Protein AF-E3EI95-F1 (afdb_monomer_lite)

Secondary structure (DSSP, 8-state):
-HHHHHHHHHHHHHHBGGG-TTSPBTT-TT--HHHHTTT--HHHHHHHHHHHHTTGGG-----S-HHHHHIIIIITT-

pLDDT: mean 91.86, std 9.08, range [52.16, 98.56]

Radius of gyration: 17.68 Å; chains: 1; bounding box: 30×25×52 Å

Structure (mmCIF, N/CA/C/O backbone):
data_AF-E3EI95-F1
#
_entry.id   AF-E3EI95-F1
#
loop_
_atom_site.group_PDB
_atom_site.id
_atom_site.type_symbol
_atom_site.label_atom_id
_atom_site.label_alt_id
_atom_site.label_comp_id
_atom_site.label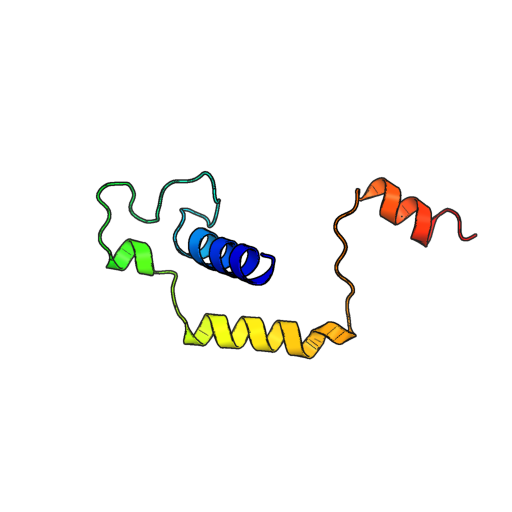_asym_id
_atom_site.label_entity_id
_atom_site.label_seq_id
_atom_site.pdbx_PDB_ins_code
_atom_site.Cartn_x
_atom_site.Cartn_y
_atom_site.Cartn_z
_atom_site.occupancy
_atom_site.B_iso_or_equiv
_atom_site.auth_seq_id
_atom_site.auth_comp_id
_atom_site.auth_asym_id
_atom_site.auth_atom_id
_atom_site.pdbx_PDB_model_num
ATOM 1 N N . MET A 1 1 ? -12.957 10.088 -5.916 1.00 74.19 1 MET A N 1
ATOM 2 C CA . MET A 1 1 ? -12.158 10.936 -4.997 1.00 74.19 1 MET A CA 1
ATOM 3 C C . MET A 1 1 ? -11.317 10.126 -4.004 1.00 74.19 1 MET A C 1
ATOM 5 O O . MET A 1 1 ? -10.111 10.302 -4.041 1.00 74.19 1 MET A O 1
ATOM 9 N N . MET A 1 2 ? -11.868 9.220 -3.174 1.00 85.25 2 MET A N 1
ATOM 10 C CA . MET A 1 2 ? -11.055 8.446 -2.202 1.00 85.25 2 MET A CA 1
ATOM 11 C C . MET A 1 2 ? -10.360 7.208 -2.799 1.00 85.25 2 MET A C 1
ATOM 13 O O . MET A 1 2 ? -9.193 6.961 -2.513 1.00 85.25 2 MET A O 1
ATOM 17 N N . PHE A 1 3 ? -11.046 6.479 -3.684 1.00 93.94 3 PHE A N 1
ATOM 18 C CA . PHE A 1 3 ? -10.455 5.352 -4.415 1.00 93.94 3 PHE A CA 1
ATOM 19 C C . PHE A 1 3 ? -9.260 5.790 -5.277 1.00 93.94 3 PHE A C 1
ATOM 21 O O . PHE A 1 3 ? -8.187 5.212 -5.173 1.00 93.94 3 PHE A O 1
ATOM 28 N N . GLU A 1 4 ? -9.415 6.880 -6.035 1.00 96.38 4 GLU A N 1
ATOM 29 C CA . GLU A 1 4 ? -8.333 7.484 -6.830 1.00 96.38 4 GLU A CA 1
ATOM 30 C C . GLU A 1 4 ? -7.114 7.854 -5.979 1.00 96.38 4 GLU A C 1
ATOM 32 O O . GLU A 1 4 ? -5.979 7.583 -6.355 1.00 96.38 4 GLU A O 1
ATOM 37 N N . ALA A 1 5 ? -7.330 8.443 -4.798 1.00 94.31 5 ALA A N 1
ATOM 38 C CA . ALA A 1 5 ? -6.238 8.782 -3.893 1.00 94.31 5 ALA A CA 1
ATOM 39 C C . ALA A 1 5 ? -5.516 7.528 -3.373 1.00 94.31 5 ALA A C 1
ATOM 41 O O . ALA A 1 5 ? -4.286 7.499 -3.352 1.00 94.31 5 ALA A O 1
ATOM 42 N N . ALA A 1 6 ? -6.259 6.481 -3.002 1.00 94.62 6 ALA A N 1
ATOM 43 C CA . ALA A 1 6 ? -5.684 5.208 -2.569 1.00 94.62 6 ALA A CA 1
ATOM 44 C C . ALA A 1 6 ? -4.898 4.521 -3.699 1.00 94.62 6 ALA A C 1
ATOM 46 O O . ALA A 1 6 ? -3.792 4.025 -3.475 1.00 94.62 6 ALA A O 1
ATOM 47 N N . TRP A 1 7 ? -5.436 4.546 -4.919 1.00 96.31 7 TRP A N 1
ATOM 48 C CA . TRP A 1 7 ? -4.774 4.014 -6.105 1.00 96.31 7 TRP A CA 1
ATOM 49 C C . TRP A 1 7 ? -3.481 4.769 -6.425 1.00 96.31 7 TRP A C 1
ATOM 5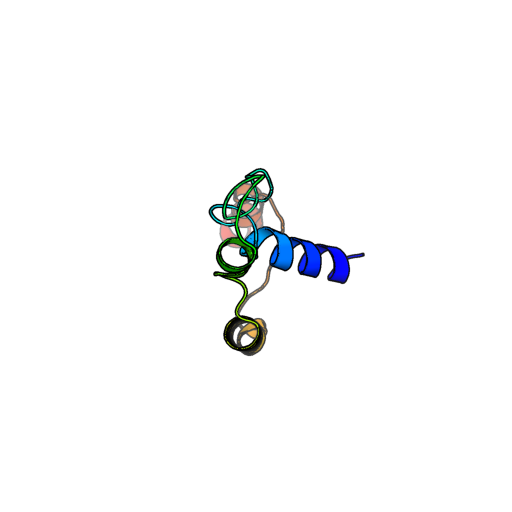1 O O . TRP A 1 7 ? -2.422 4.156 -6.569 1.00 96.31 7 TRP A O 1
ATOM 61 N N . ASN A 1 8 ? -3.534 6.102 -6.447 1.00 95.81 8 ASN A N 1
ATOM 62 C CA . ASN A 1 8 ? -2.366 6.949 -6.680 1.00 95.81 8 ASN A CA 1
ATOM 63 C C . ASN A 1 8 ? -1.298 6.755 -5.601 1.00 95.81 8 ASN A C 1
ATOM 65 O O . ASN A 1 8 ? -0.113 6.674 -5.921 1.00 95.81 8 ASN A O 1
ATOM 69 N N . LEU A 1 9 ? -1.703 6.630 -4.332 1.00 95.56 9 LEU A N 1
ATOM 70 C CA . LEU A 1 9 ? -0.787 6.328 -3.238 1.00 95.56 9 LEU A CA 1
ATOM 71 C C . LEU A 1 9 ? -0.078 4.993 -3.473 1.00 95.56 9 LEU A C 1
ATOM 73 O O . LEU A 1 9 ? 1.146 4.949 -3.376 1.00 95.56 9 LEU A O 1
ATOM 77 N N . LEU A 1 10 ? -0.817 3.927 -3.802 1.00 96.88 10 LEU A N 1
ATOM 78 C CA . LEU A 1 10 ? -0.239 2.614 -4.089 1.00 96.88 10 LEU A CA 1
ATOM 79 C C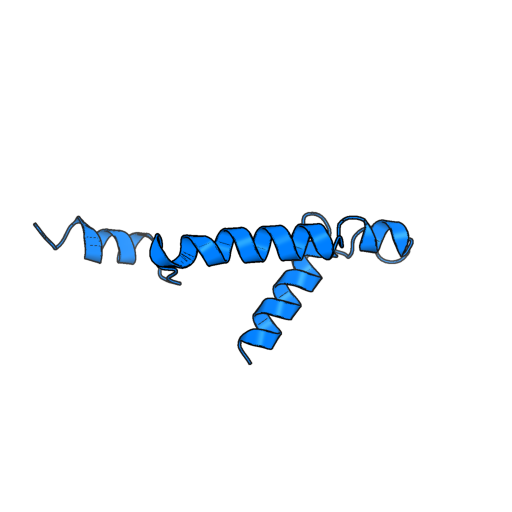 . LEU A 1 10 ? 0.756 2.702 -5.250 1.00 96.88 10 LEU A C 1
ATOM 81 O O . LEU A 1 10 ? 1.895 2.255 -5.113 1.00 96.88 10 LEU A O 1
ATOM 85 N N . LEU A 1 11 ? 0.351 3.317 -6.361 1.00 96.19 11 LEU A N 1
ATOM 86 C CA . LEU A 1 11 ? 1.183 3.467 -7.549 1.00 96.19 11 LEU A CA 1
ATOM 87 C C . LEU A 1 11 ? 2.487 4.205 -7.219 1.00 96.19 11 LEU A C 1
ATOM 89 O O . LEU A 1 11 ? 3.576 3.663 -7.400 1.00 96.19 11 LEU A O 1
ATOM 93 N N . VAL A 1 12 ? 2.394 5.412 -6.658 1.00 95.88 12 VAL A N 1
ATOM 94 C CA . VAL A 1 12 ? 3.567 6.231 -6.325 1.00 95.88 12 VAL A CA 1
ATOM 95 C C . VAL A 1 12 ? 4.454 5.524 -5.304 1.00 95.88 12 VAL A C 1
ATOM 97 O O . VAL A 1 12 ? 5.670 5.484 -5.459 1.00 95.88 12 VAL A O 1
ATOM 100 N N . ASN A 1 13 ? 3.874 4.900 -4.283 1.00 96.81 13 ASN A N 1
ATOM 101 C CA . ASN A 1 13 ? 4.629 4.198 -3.254 1.00 96.81 13 ASN A CA 1
ATOM 102 C C . ASN A 1 13 ? 5.369 2.954 -3.784 1.00 96.81 13 ASN A C 1
ATOM 104 O 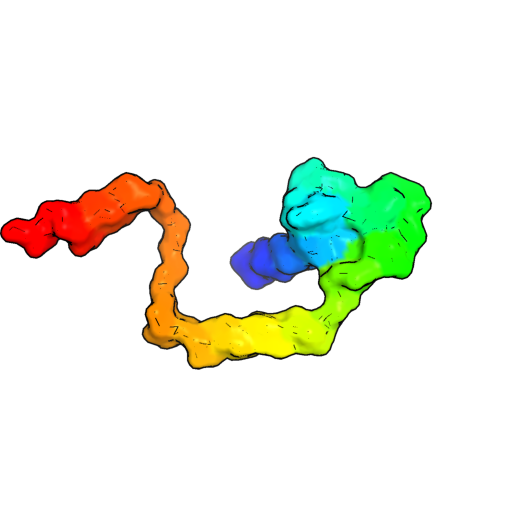O . ASN A 1 13 ? 6.385 2.556 -3.213 1.00 96.81 13 ASN A O 1
ATOM 108 N N . ARG A 1 14 ? 4.893 2.330 -4.865 1.00 96.69 14 ARG A N 1
ATOM 109 C CA . ARG A 1 14 ? 5.598 1.211 -5.505 1.00 96.69 14 ARG A CA 1
ATOM 110 C C . ARG A 1 14 ? 6.624 1.670 -6.535 1.00 96.69 14 ARG A C 1
ATOM 112 O O . ARG A 1 14 ? 7.641 1.000 -6.678 1.00 96.69 14 ARG A O 1
ATOM 119 N N . LEU A 1 15 ? 6.394 2.803 -7.197 1.00 95.69 15 LEU A N 1
ATOM 120 C CA . LEU A 1 15 ? 7.255 3.305 -8.271 1.00 95.69 15 LEU A CA 1
ATOM 121 C C . LEU A 1 15 ? 8.313 4.318 -7.810 1.00 95.69 15 LEU A C 1
ATOM 123 O O . LEU A 1 15 ? 9.286 4.535 -8.526 1.00 95.69 15 LEU A O 1
ATOM 127 N N . ALA A 1 16 ? 8.169 4.936 -6.638 1.00 95.44 16 ALA A N 1
ATOM 128 C CA . ALA A 1 16 ? 9.126 5.909 -6.112 1.00 95.44 16 ALA A CA 1
ATOM 129 C C . ALA A 1 16 ? 10.254 5.258 -5.297 1.00 95.44 16 ALA A C 1
ATOM 131 O O . ALA A 1 16 ? 10.087 4.213 -4.653 1.00 95.44 16 ALA A O 1
ATOM 132 N N . PHE A 1 17 ? 11.419 5.908 -5.273 1.00 93.56 17 PHE A N 1
ATOM 133 C CA . PHE A 1 17 ? 12.542 5.501 -4.434 1.00 93.56 17 PHE A CA 1
ATOM 134 C C . PHE A 1 17 ? 12.115 5.429 -2.961 1.00 93.56 17 PHE A C 1
ATOM 136 O O . PHE A 1 17 ? 11.507 6.352 -2.418 1.00 93.56 17 PHE A O 1
ATOM 143 N N . SER A 1 18 ? 12.390 4.285 -2.326 1.00 92.75 18 SER A N 1
ATOM 144 C CA . SER A 1 18 ? 11.943 3.958 -0.957 1.00 92.75 18 SER A CA 1
ATOM 145 C C . SER A 1 18 ? 10.435 4.134 -0.692 1.00 92.75 18 SER A C 1
ATOM 147 O O . SER A 1 18 ? 10.018 4.166 0.459 1.00 92.75 18 SER A O 1
ATOM 149 N N . GLY A 1 19 ? 9.607 4.224 -1.740 1.00 93.25 19 GLY A N 1
ATOM 150 C CA . GLY A 1 19 ? 8.168 4.466 -1.636 1.00 93.25 19 GLY A CA 1
ATOM 151 C C . GLY A 1 19 ? 7.779 5.842 -1.090 1.00 93.25 19 GLY A C 1
ATOM 152 O O . GLY A 1 19 ? 6.638 6.030 -0.665 1.00 93.25 19 GLY A O 1
ATOM 153 N N . ILE A 1 20 ? 8.707 6.800 -1.095 1.00 94.75 20 ILE A N 1
ATOM 154 C CA . ILE A 1 20 ? 8.486 8.171 -0.632 1.00 94.75 20 ILE A CA 1
ATOM 155 C C . ILE A 1 20 ? 7.884 8.975 -1.785 1.00 94.75 20 ILE A C 1
ATOM 157 O O . ILE A 1 20 ? 8.527 9.152 -2.813 1.00 94.75 20 ILE A O 1
ATOM 161 N N . TYR A 1 21 ? 6.679 9.523 -1.611 1.00 90.81 21 TYR A N 1
ATOM 162 C CA . TYR A 1 21 ? 5.977 10.231 -2.693 1.00 90.81 21 TYR A CA 1
ATOM 163 C C . TYR A 1 21 ? 6.682 11.503 -3.195 1.00 90.81 21 TYR A C 1
ATOM 165 O O . TYR A 1 21 ? 6.428 11.944 -4.309 1.00 90.81 21 TYR A O 1
ATOM 173 N N . ARG A 1 22 ? 7.561 12.098 -2.376 1.00 92.50 22 ARG A N 1
ATOM 174 C CA . ARG A 1 22 ? 8.407 13.246 -2.756 1.00 92.50 22 ARG A CA 1
ATOM 175 C C . ARG A 1 22 ? 9.756 12.844 -3.358 1.00 92.50 22 ARG A C 1
ATOM 177 O O . ARG A 1 22 ? 10.529 13.722 -3.725 1.00 92.50 22 ARG A O 1
ATOM 184 N N . ALA A 1 23 ? 10.079 11.554 -3.393 1.00 92.94 23 ALA A N 1
ATOM 185 C CA . ALA A 1 23 ? 11.318 11.075 -3.988 1.00 92.94 23 ALA A CA 1
ATOM 186 C C . ALA A 1 23 ? 11.155 10.851 -5.496 1.00 92.94 23 ALA A C 1
ATOM 188 O O . ALA A 1 23 ? 10.048 10.780 -6.026 1.00 92.94 23 ALA A O 1
ATOM 189 N N . ASN A 1 24 ? 12.285 10.717 -6.188 1.00 93.00 24 ASN A N 1
ATOM 190 C CA . ASN A 1 24 ? 12.295 10.406 -7.613 1.00 93.00 24 ASN A CA 1
ATOM 191 C C . ASN A 1 24 ? 11.759 8.987 -7.889 1.00 93.00 24 ASN A C 1
ATOM 193 O O . ASN A 1 24 ? 11.849 8.118 -7.012 1.00 93.00 24 ASN A O 1
ATOM 197 N N . PRO A 1 25 ? 11.271 8.718 -9.114 1.00 93.88 25 PRO A N 1
ATOM 198 C CA . PRO A 1 25 ? 10.987 7.361 -9.567 1.00 93.88 25 PRO A CA 1
ATOM 199 C C . PRO A 1 25 ? 12.188 6.425 -9.371 1.00 93.88 25 PRO A C 1
ATOM 201 O O . PRO A 1 25 ? 13.348 6.845 -9.442 1.00 93.88 25 PRO A O 1
ATOM 204 N N . LEU A 1 26 ? 11.918 5.144 -9.134 1.00 94.19 26 LEU A N 1
ATOM 205 C CA . LEU A 1 26 ? 12.932 4.096 -9.065 1.00 94.19 26 LEU A CA 1
ATOM 206 C C . LEU A 1 26 ? 13.725 4.057 -10.372 1.00 94.19 26 LEU A C 1
ATOM 208 O O . LEU A 1 26 ? 13.159 3.969 -11.456 1.00 94.19 26 LEU A O 1
ATOM 212 N N . GLY A 1 27 ? 15.051 4.140 -10.255 1.00 91.44 27 GLY A N 1
ATOM 213 C CA . GLY A 1 27 ? 15.954 4.257 -11.404 1.00 91.44 27 GLY A CA 1
ATOM 214 C C . GLY A 1 27 ? 16.239 5.698 -11.851 1.00 91.44 27 GLY A C 1
ATOM 215 O O . GLY A 1 27 ? 17.113 5.900 -12.687 1.00 91.44 27 GLY A O 1
ATOM 216 N N . GLY A 1 28 ? 15.582 6.705 -11.263 1.00 91.19 28 GLY A N 1
ATOM 217 C CA . GLY A 1 28 ? 15.806 8.122 -11.562 1.00 91.19 28 GLY A CA 1
ATOM 218 C C . GLY A 1 28 ? 15.226 8.573 -12.909 1.00 91.19 28 GLY A C 1
ATOM 219 O O . GLY A 1 28 ? 14.563 7.815 -13.609 1.00 91.19 28 GLY A O 1
ATOM 220 N N . MET A 1 29 ? 15.488 9.831 -13.292 1.00 84.56 29 MET A N 1
ATOM 221 C CA . MET A 1 29 ? 14.903 10.462 -14.495 1.00 84.56 29 MET A CA 1
ATOM 222 C C . MET A 1 29 ? 15.231 9.753 -15.820 1.00 84.56 29 MET A C 1
ATOM 224 O O . MET A 1 29 ? 14.514 9.930 -16.797 1.00 84.56 29 MET A O 1
ATOM 228 N N . ARG A 1 30 ? 16.324 8.983 -15.870 1.00 87.56 30 ARG A N 1
ATOM 229 C CA . ARG A 1 30 ? 16.762 8.211 -17.049 1.00 87.56 30 ARG A CA 1
ATOM 230 C C . ARG A 1 30 ? 16.753 6.699 -16.781 1.00 87.56 30 ARG A C 1
ATOM 232 O O . ARG A 1 30 ? 17.509 5.964 -17.407 1.00 87.56 30 ARG A O 1
ATOM 239 N N . GLY A 1 31 ? 15.967 6.257 -15.799 1.00 84.38 31 GLY A N 1
ATOM 240 C CA . GLY A 1 31 ? 15.905 4.862 -15.374 1.00 84.38 31 GLY A CA 1
ATOM 241 C C . GLY A 1 31 ? 15.255 3.941 -16.405 1.00 84.38 31 GLY A C 1
ATOM 242 O O . GLY A 1 31 ? 14.371 4.347 -17.155 1.00 84.38 31 GLY A O 1
ATOM 243 N N . ASP A 1 32 ? 15.682 2.678 -16.412 1.00 92.19 32 ASP A N 1
ATOM 244 C CA . ASP A 1 32 ? 15.072 1.613 -17.214 1.00 92.19 32 ASP A CA 1
ATOM 245 C C . ASP A 1 32 ? 13.670 1.264 -16.657 1.00 92.19 32 ASP A C 1
ATOM 247 O O . ASP A 1 32 ? 13.533 1.105 -15.435 1.00 92.19 32 ASP A O 1
ATOM 251 N N . PRO A 1 33 ? 12.635 1.087 -17.505 1.00 93.00 33 PRO A N 1
ATOM 252 C CA . PRO A 1 33 ? 11.318 0.597 -17.088 1.00 93.00 33 PRO A CA 1
ATOM 253 C C . PRO A 1 33 ? 11.351 -0.653 -16.196 1.00 93.00 33 PRO A C 1
ATOM 255 O O . PRO A 1 33 ? 10.535 -0.777 -15.286 1.00 93.00 33 PRO A O 1
ATOM 258 N N . LYS A 1 34 ? 12.311 -1.563 -16.389 1.00 94.75 34 LYS A N 1
ATOM 259 C CA . LYS A 1 34 ? 12.510 -2.740 -15.529 1.00 94.75 34 LYS A CA 1
ATOM 260 C C . LYS A 1 34 ? 12.856 -2.355 -14.092 1.00 94.75 34 LYS A C 1
ATOM 262 O O . LYS A 1 34 ? 12.378 -2.993 -13.158 1.00 94.75 34 LYS A O 1
ATOM 267 N N . ILE A 1 35 ? 13.667 -1.314 -13.901 1.00 94.06 35 ILE A N 1
ATOM 268 C CA . ILE A 1 35 ? 14.020 -0.803 -12.569 1.00 94.06 35 ILE A CA 1
ATOM 269 C C . ILE A 1 35 ? 12.810 -0.100 -11.955 1.00 94.06 35 ILE A C 1
ATOM 271 O O . ILE A 1 35 ? 12.494 -0.347 -10.790 1.00 94.06 35 ILE A O 1
ATOM 275 N N . LEU A 1 36 ? 12.105 0.716 -12.743 1.00 95.25 36 LEU A N 1
ATOM 276 C CA . LEU A 1 36 ? 10.891 1.407 -12.309 1.00 95.25 36 LEU A CA 1
ATOM 277 C C . LEU A 1 36 ? 9.828 0.419 -11.802 1.00 95.25 36 LEU A C 1
ATOM 279 O O . LEU A 1 36 ? 9.237 0.622 -10.743 1.00 95.25 36 LEU A O 1
ATOM 283 N N . LEU A 1 37 ? 9.633 -0.680 -12.533 1.00 95.81 37 LEU A N 1
ATOM 284 C CA . LEU A 1 37 ? 8.638 -1.710 -12.239 1.00 95.81 37 LEU A CA 1
ATOM 285 C C . LEU A 1 37 ? 9.144 -2.808 -11.293 1.00 95.81 37 LEU A C 1
ATOM 287 O O . LEU A 1 37 ? 8.377 -3.698 -10.943 1.00 95.81 37 LEU A O 1
ATOM 291 N N . SER A 1 38 ? 10.392 -2.745 -10.818 1.00 94.81 38 SER A N 1
ATOM 292 C CA . SER A 1 38 ? 11.006 -3.793 -9.977 1.00 94.81 38 SER A CA 1
ATOM 293 C C . SER A 1 38 ? 10.246 -4.110 -8.681 1.00 94.81 38 SER A C 1
ATOM 295 O O . SER A 1 38 ? 10.445 -5.168 -8.088 1.00 94.81 38 SER A O 1
ATOM 297 N N . ARG A 1 39 ? 9.372 -3.203 -8.227 1.00 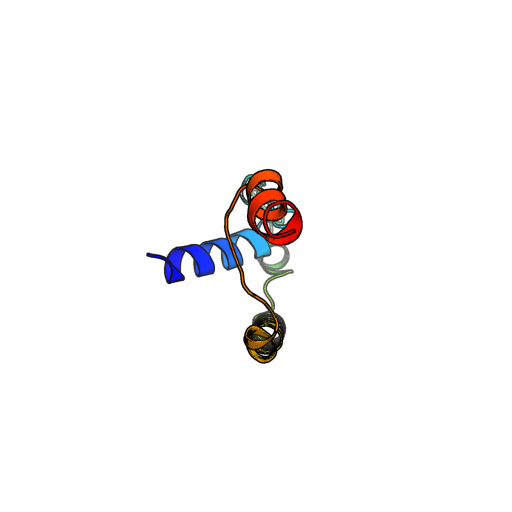94.38 39 ARG A N 1
ATOM 298 C CA . ARG A 1 39 ? 8.518 -3.369 -7.036 1.00 94.38 39 ARG A CA 1
ATOM 299 C C . ARG A 1 39 ? 7.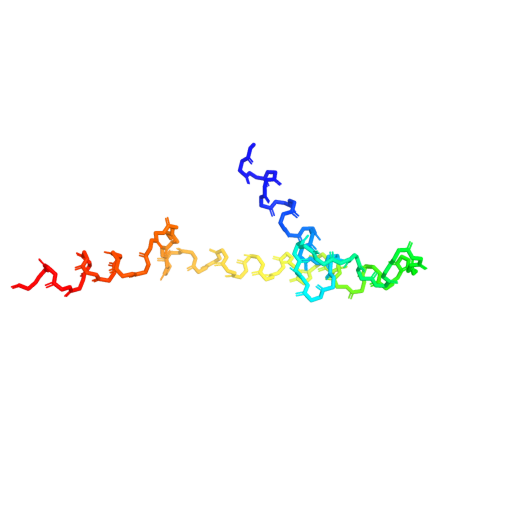026 -3.438 -7.362 1.00 94.38 39 ARG A C 1
ATOM 301 O O . ARG A 1 39 ? 6.205 -3.516 -6.445 1.00 94.38 39 ARG A O 1
ATOM 308 N N . TRP A 1 40 ? 6.675 -3.386 -8.643 1.00 96.31 40 TRP A N 1
ATOM 309 C CA . TRP A 1 40 ? 5.315 -3.557 -9.124 1.00 96.31 40 TRP A CA 1
ATOM 310 C C . TRP A 1 40 ? 5.080 -5.034 -9.446 1.00 96.31 40 TRP A C 1
ATOM 312 O O . TRP A 1 40 ? 5.294 -5.481 -10.569 1.00 96.31 40 TRP A O 1
ATOM 322 N N . ASN A 1 41 ? 4.655 -5.792 -8.432 1.00 95.38 41 ASN A N 1
ATOM 323 C CA . ASN A 1 41 ? 4.238 -7.186 -8.576 1.00 95.38 41 ASN A CA 1
ATOM 324 C C . ASN A 1 41 ? 2.739 -7.317 -8.244 1.00 95.38 41 ASN A C 1
ATOM 326 O O . ASN A 1 41 ? 2.401 -7.471 -7.067 1.00 95.38 41 ASN A O 1
ATOM 330 N N . PRO A 1 42 ? 1.838 -7.212 -9.239 1.00 96.12 42 PRO A N 1
ATOM 331 C CA . PRO A 1 42 ? 0.395 -7.193 -9.013 1.00 96.12 42 PRO A CA 1
ATOM 332 C C . PRO A 1 42 ? -0.121 -8.373 -8.190 1.00 96.12 42 PRO A C 1
ATOM 334 O O . PRO A 1 42 ? -0.927 -8.163 -7.289 1.00 96.12 42 PRO A O 1
ATOM 337 N N . ASP A 1 43 ? 0.380 -9.583 -8.436 1.00 97.69 43 ASP A N 1
ATOM 338 C CA . ASP A 1 43 ? -0.113 -10.792 -7.771 1.00 97.69 43 ASP A CA 1
ATOM 339 C C . ASP A 1 43 ? 0.172 -10.758 -6.264 1.00 97.69 43 ASP A C 1
ATOM 341 O O . ASP A 1 43 ? -0.728 -10.944 -5.436 1.00 97.69 43 ASP A O 1
ATOM 345 N N . ASP A 1 44 ? 1.408 -10.424 -5.888 1.00 97.56 44 ASP A N 1
ATOM 346 C CA . ASP A 1 44 ? 1.801 -10.284 -4.483 1.00 97.56 44 ASP A CA 1
ATOM 347 C C . ASP A 1 44 ? 1.104 -9.100 -3.803 1.00 97.56 44 ASP A C 1
ATOM 349 O O . ASP A 1 44 ? 0.756 -9.175 -2.619 1.00 97.56 44 ASP A O 1
ATOM 353 N N . LEU A 1 45 ? 0.902 -7.995 -4.530 1.00 97.62 45 LEU A N 1
ATOM 354 C CA . LEU A 1 45 ? 0.213 -6.814 -4.011 1.00 97.62 45 LEU A CA 1
ATOM 355 C C . LEU A 1 45 ? -1.256 -7.125 -3.724 1.00 97.62 45 LEU A C 1
ATOM 357 O O . LEU A 1 45 ? -1.718 -6.872 -2.612 1.00 97.62 45 LEU A O 1
ATOM 361 N N . CYS A 1 46 ? -1.959 -7.744 -4.671 1.00 98.19 46 CYS A N 1
ATOM 362 C CA . CYS A 1 46 ? -3.335 -8.199 -4.496 1.00 98.19 46 CYS A CA 1
ATOM 363 C C . CYS A 1 46 ? -3.453 -9.163 -3.314 1.00 98.19 46 CYS A C 1
ATOM 365 O O . CYS A 1 46 ? -4.323 -8.989 -2.460 1.00 98.19 46 CYS A O 1
ATOM 367 N N . LYS A 1 47 ? -2.536 -10.134 -3.201 1.00 98.56 47 LYS A N 1
ATOM 368 C CA . LYS A 1 47 ? -2.504 -11.067 -2.070 1.00 98.56 47 LYS A CA 1
ATOM 369 C C . LYS A 1 47 ? -2.384 -10.335 -0.732 1.00 98.56 47 LYS A C 1
ATOM 371 O O . LYS A 1 47 ? -3.171 -10.599 0.172 1.00 98.56 47 LYS A O 1
ATOM 376 N N . ARG A 1 48 ? -1.447 -9.389 -0.608 1.00 97.75 48 ARG A N 1
ATOM 377 C CA . ARG A 1 48 ? -1.250 -8.596 0.621 1.00 97.75 48 ARG A CA 1
ATOM 378 C C . ARG A 1 48 ? -2.468 -7.740 0.965 1.00 97.75 48 ARG A C 1
ATOM 380 O O . ARG A 1 48 ? -2.867 -7.717 2.126 1.00 97.75 48 ARG A O 1
ATOM 387 N N . ILE A 1 49 ? -3.059 -7.067 -0.024 1.00 97.38 49 ILE A N 1
ATOM 388 C CA . ILE A 1 49 ? -4.260 -6.240 0.166 1.00 97.38 49 ILE A CA 1
ATOM 389 C C . ILE A 1 49 ? -5.415 -7.109 0.674 1.00 97.38 49 ILE A C 1
ATOM 391 O O . ILE A 1 49 ? -6.039 -6.768 1.677 1.00 97.38 49 ILE A O 1
ATOM 395 N N . ASN A 1 50 ? -5.642 -8.267 0.049 1.00 98.31 50 ASN A N 1
ATOM 396 C CA . ASN A 1 50 ? -6.686 -9.203 0.463 1.00 98.31 50 ASN A CA 1
ATOM 397 C C . ASN A 1 50 ? -6.441 -9.768 1.868 1.00 98.31 50 ASN A C 1
ATOM 399 O O . ASN A 1 50 ? -7.384 -9.876 2.648 1.00 98.31 50 ASN A O 1
ATOM 403 N N . THR A 1 51 ? -5.191 -10.081 2.230 1.00 98.38 51 THR A N 1
ATOM 404 C CA . THR A 1 51 ? -4.851 -10.504 3.597 1.00 98.38 51 THR A CA 1
ATOM 405 C C . THR A 1 51 ? -5.192 -9.422 4.620 1.00 98.38 51 THR A C 1
ATOM 407 O O . THR A 1 51 ? -5.861 -9.720 5.605 1.00 98.38 51 THR A O 1
ATOM 410 N N . ILE A 1 52 ? -4.792 -8.168 4.389 1.00 97.75 52 ILE A N 1
ATOM 411 C CA . ILE A 1 52 ? -5.095 -7.059 5.311 1.00 97.75 52 ILE A CA 1
ATOM 412 C C . ILE A 1 52 ? -6.609 -6.856 5.426 1.00 97.75 52 ILE A C 1
ATOM 414 O O . ILE A 1 52 ? -7.132 -6.739 6.531 1.00 97.75 52 ILE A O 1
ATOM 418 N N . HIS A 1 53 ? -7.317 -6.874 4.294 1.00 97.31 53 HIS A N 1
ATOM 419 C CA . HIS A 1 53 ? -8.771 -6.755 4.262 1.00 97.31 53 HIS A CA 1
ATOM 420 C C . HIS A 1 53 ? -9.464 -7.889 5.031 1.00 97.31 53 HIS A C 1
ATOM 422 O O . HIS A 1 53 ? -10.408 -7.634 5.764 1.00 97.31 53 HIS A O 1
ATOM 428 N N . SER A 1 54 ? -8.970 -9.130 4.952 1.00 98.25 54 SER A N 1
ATOM 429 C CA . SER A 1 54 ? -9.541 -10.261 5.708 1.00 98.25 54 SER A CA 1
ATOM 430 C C . SER A 1 54 ? -9.453 -10.118 7.234 1.00 98.25 54 SER A C 1
ATOM 432 O O . SER A 1 54 ? -10.078 -10.889 7.953 1.00 98.25 54 SER A O 1
ATOM 434 N N . MET A 1 55 ? -8.665 -9.155 7.721 1.00 98.19 55 MET A N 1
ATOM 435 C CA . MET A 1 55 ? -8.489 -8.844 9.139 1.00 98.19 55 MET A CA 1
ATOM 436 C C . MET A 1 55 ? -9.113 -7.496 9.522 1.00 98.19 55 MET A C 1
ATOM 438 O O . MET A 1 55 ? -8.867 -7.015 10.628 1.00 98.19 55 MET A O 1
ATOM 442 N N . SER A 1 56 ? -9.856 -6.845 8.619 1.00 97.00 56 SER A N 1
ATOM 443 C CA . SER A 1 56 ? -10.362 -5.483 8.832 1.00 97.00 56 SER A CA 1
ATOM 444 C C . SER A 1 56 ? -11.343 -5.372 9.996 1.00 97.00 56 SER A C 1
ATOM 446 O O . SER A 1 56 ? -11.532 -4.291 10.534 1.00 97.00 56 SER A O 1
ATOM 448 N N . ASP A 1 57 ? -11.962 -6.478 10.400 1.00 97.75 57 ASP A N 1
ATOM 449 C CA . ASP A 1 57 ? -12.816 -6.579 11.584 1.00 97.75 57 ASP A CA 1
ATOM 450 C C . ASP A 1 57 ? -12.035 -6.451 12.905 1.00 97.75 57 ASP A C 1
ATOM 452 O O . ASP A 1 57 ? -12.626 -6.207 13.955 1.00 97.75 57 ASP A O 1
ATOM 456 N N . ARG A 1 58 ? -10.703 -6.588 12.865 1.00 97.75 58 ARG A N 1
ATOM 457 C CA . ARG A 1 58 ? -9.829 -6.583 14.049 1.00 97.75 58 ARG A CA 1
ATOM 458 C C . ARG A 1 58 ? -9.215 -5.222 14.360 1.00 97.75 58 ARG A C 1
ATOM 460 O O . ARG A 1 58 ? -8.510 -5.104 15.361 1.00 97.75 58 ARG A O 1
ATOM 467 N N . PHE A 1 59 ? -9.412 -4.214 13.511 1.00 95.44 59 PHE A N 1
ATOM 468 C CA . PHE A 1 59 ? -8.829 -2.889 13.709 1.00 95.44 59 PHE A CA 1
ATOM 469 C C . PHE A 1 59 ? -9.705 -1.768 13.147 1.00 95.44 59 PHE A C 1
ATOM 471 O O . PHE A 1 59 ? -10.427 -1.940 12.172 1.00 95.44 59 PHE A O 1
ATOM 478 N N . THR A 1 60 ? -9.562 -0.579 13.730 1.00 94.31 60 THR A N 1
ATOM 479 C CA . THR A 1 60 ? -10.179 0.657 13.236 1.00 94.31 60 THR A CA 1
ATOM 480 C C . THR A 1 60 ? -9.079 1.613 12.800 1.00 94.31 60 THR A C 1
ATOM 482 O O . THR A 1 60 ? -8.113 1.824 13.531 1.00 94.31 60 THR A O 1
ATOM 485 N N . VAL A 1 61 ? -9.222 2.214 11.619 1.00 92.56 61 VAL A N 1
ATOM 486 C CA . VAL A 1 61 ? -8.276 3.214 11.106 1.00 92.56 61 VAL A CA 1
ATOM 487 C C . VAL A 1 61 ? -8.831 4.609 11.367 1.00 92.56 61 VAL A C 1
ATOM 489 O O . VAL A 1 61 ? -9.965 4.904 10.998 1.00 92.56 61 VAL A O 1
ATOM 492 N N . GLN A 1 62 ? -8.028 5.474 11.985 1.00 92.12 62 GLN A N 1
ATOM 493 C CA . GLN A 1 62 ? -8.370 6.876 12.227 1.00 92.12 62 GLN A CA 1
ATOM 494 C C . GLN A 1 62 ? -7.205 7.776 11.814 1.00 92.12 62 GLN A C 1
ATOM 496 O O . GLN A 1 62 ? -6.041 7.404 11.954 1.00 92.12 62 GLN A O 1
ATOM 501 N N . ASN A 1 63 ? -7.519 8.967 11.306 1.00 93.62 63 ASN A N 1
ATOM 502 C CA . ASN A 1 63 ? -6.540 10.016 11.041 1.00 93.62 63 ASN A CA 1
ATOM 503 C C . ASN A 1 63 ? -6.756 11.136 12.063 1.00 93.62 63 ASN A C 1
ATOM 505 O O . ASN A 1 63 ? -7.510 12.071 11.817 1.00 93.62 63 ASN A O 1
ATOM 509 N N . ARG A 1 64 ? -6.165 10.966 13.244 1.00 94.50 64 ARG A N 1
ATOM 510 C CA . ARG A 1 64 ? -6.233 11.909 14.364 1.00 94.50 64 ARG A CA 1
ATOM 511 C C . ARG A 1 64 ? -4.833 12.147 14.905 1.00 94.50 64 ARG A C 1
ATOM 513 O O . ARG A 1 64 ? -3.942 11.324 14.675 1.00 94.50 64 ARG A O 1
ATOM 520 N N . ASP A 1 65 ? -4.661 13.250 15.623 1.00 95.38 65 ASP A N 1
ATOM 521 C CA . ASP A 1 65 ? -3.472 13.423 16.443 1.00 95.38 65 ASP A CA 1
ATOM 522 C C . ASP A 1 65 ? -3.378 12.291 17.479 1.00 95.38 65 ASP A C 1
ATOM 524 O O . ASP A 1 65 ? -4.387 11.817 18.012 1.00 95.38 65 ASP A O 1
ATOM 528 N N . ALA A 1 66 ? -2.157 11.810 17.711 1.00 92.19 66 ALA A N 1
ATOM 529 C CA . ALA A 1 66 ? -1.931 10.653 18.564 1.00 92.19 66 ALA A CA 1
ATOM 530 C C . ALA A 1 66 ? -2.209 10.962 20.039 1.00 92.19 66 ALA A C 1
ATOM 532 O O . ALA A 1 66 ? -2.751 10.104 20.736 1.00 92.19 66 ALA A O 1
ATOM 533 N N . LEU A 1 67 ? -1.853 12.163 20.508 1.00 92.88 67 LEU A N 1
ATOM 534 C CA . LEU A 1 67 ? -2.053 12.559 21.896 1.00 92.88 67 LEU A CA 1
ATOM 535 C C . LEU A 1 67 ? -3.547 12.723 22.178 1.00 92.88 67 LEU A C 1
ATOM 537 O O . LEU A 1 67 ? -4.057 12.078 23.091 1.00 92.88 67 LEU A O 1
ATOM 541 N N . GLU A 1 68 ? -4.254 13.459 21.315 1.00 92.25 68 GLU A N 1
ATOM 542 C CA . GLU A 1 68 ? -5.712 13.619 21.414 1.00 92.25 68 GLU A CA 1
ATOM 543 C C . GLU A 1 68 ? -6.434 12.263 21.437 1.00 92.25 68 GLU A C 1
ATOM 545 O O . GLU A 1 68 ? -7.348 12.036 22.230 1.00 92.25 68 GLU A O 1
ATOM 550 N N . PHE A 1 69 ? -6.023 11.329 20.570 1.00 91.44 69 PHE A N 1
ATOM 551 C CA . PHE A 1 69 ? -6.626 9.999 20.517 1.00 91.44 69 PHE A CA 1
ATOM 552 C C . PHE A 1 69 ? -6.411 9.206 21.814 1.00 91.44 69 PHE A C 1
ATOM 554 O O . PHE A 1 69 ? -7.337 8.548 22.294 1.00 91.44 69 PHE A O 1
ATOM 561 N N . ILE A 1 70 ? -5.197 9.241 22.372 1.00 90.94 70 ILE A N 1
ATOM 562 C CA . ILE A 1 70 ? -4.859 8.505 23.596 1.00 90.94 70 ILE A CA 1
ATOM 563 C C . ILE A 1 70 ? -5.614 9.079 24.798 1.00 90.94 70 ILE A C 1
ATOM 565 O O . ILE A 1 70 ? -6.171 8.317 25.592 1.00 90.94 70 ILE A O 1
ATOM 569 N N . GLU A 1 71 ? -5.664 10.403 24.914 1.00 89.50 71 GLU A N 1
ATOM 570 C CA . GLU A 1 71 ? -6.343 11.095 26.007 1.00 89.50 71 GLU A CA 1
ATOM 571 C C . GLU A 1 71 ? -7.844 10.762 26.045 1.00 89.50 71 GLU A C 1
ATOM 573 O O . GLU A 1 71 ? -8.346 10.300 27.076 1.00 89.50 71 GLU A O 1
ATOM 578 N N . ASP A 1 72 ? -8.536 10.880 24.904 1.00 86.56 72 ASP A N 1
ATOM 579 C CA . ASP A 1 72 ? -9.966 10.566 24.759 1.00 86.56 72 ASP A CA 1
ATOM 580 C C . ASP A 1 72 ? -10.314 9.113 25.113 1.00 86.56 72 ASP A C 1
ATOM 582 O O . ASP A 1 72 ? -11.378 8.824 25.670 1.00 86.56 72 ASP A O 1
ATOM 586 N N . GLN A 1 73 ? -9.469 8.166 24.693 1.00 82.12 73 GLN A N 1
ATOM 587 C CA . GLN A 1 73 ? -9.801 6.743 24.772 1.00 82.12 73 GLN A CA 1
ATOM 588 C C . GLN A 1 73 ? -9.360 6.085 26.076 1.00 82.12 73 GLN A C 1
ATOM 590 O O . GLN A 1 73 ? -10.022 5.140 26.508 1.00 82.12 73 GLN A O 1
ATOM 595 N N . PHE A 1 74 ? -8.278 6.561 26.696 1.00 76.88 74 PHE A N 1
ATOM 596 C CA . PHE A 1 74 ? -7.627 5.846 27.796 1.00 76.88 74 PHE A CA 1
ATOM 597 C C . PHE A 1 74 ? -7.508 6.647 29.094 1.00 76.88 74 PHE A C 1
ATOM 599 O O . PHE A 1 74 ? -7.532 6.030 30.155 1.00 76.88 74 PHE A O 1
ATOM 606 N N . TRP A 1 75 ? -7.405 7.981 29.047 1.00 68.88 75 TRP A N 1
ATOM 607 C CA . TRP A 1 75 ? -7.176 8.790 30.256 1.00 68.88 75 TRP A CA 1
ATOM 608 C C . TRP A 1 75 ? -8.452 9.395 30.848 1.00 68.88 75 TRP A C 1
ATOM 610 O O . TRP A 1 75 ? -8.599 9.400 32.065 1.00 68.88 75 TRP A O 1
ATOM 620 N N . TYR A 1 76 ? -9.400 9.852 30.023 1.00 58.44 76 TYR A N 1
ATOM 621 C CA . TYR A 1 76 ? -10.641 10.487 30.505 1.00 58.44 76 TYR A CA 1
ATOM 622 C C . TYR A 1 76 ? -11.825 9.524 30.718 1.00 58.44 76 TYR A C 1
ATOM 624 O O . TYR A 1 76 ? -12.937 9.965 31.003 1.00 58.44 76 TYR A O 1
ATOM 632 N N . LYS A 1 77 ? -11.609 8.209 30.575 1.00 54.56 77 LYS A N 1
ATOM 633 C CA . LYS A 1 77 ? -12.616 7.160 30.844 1.00 54.56 77 LYS A CA 1
ATOM 634 C C . LYS A 1 77 ? -12.443 6.446 32.197 1.00 54.56 77 LYS A C 1
ATOM 636 O O . LYS A 1 77 ? -13.110 5.435 32.419 1.00 54.56 77 LYS A O 1
ATOM 641 N N . GLY A 1 78 ? -11.558 6.940 33.065 1.00 52.16 78 GLY A N 1
ATOM 642 C CA . GLY A 1 78 ? -11.439 6.528 34.473 1.00 52.16 78 GLY A CA 1
ATOM 643 C C . GLY A 1 78 ? -12.126 7.520 35.397 1.00 52.16 78 GLY A C 1
ATOM 644 O O . GLY A 1 78 ? -12.640 7.064 36.440 1.00 52.16 78 GLY A O 1
#

Foldseek 3Di:
DVVVVVVVLVLQLQQADVRDNPGAGQQHPPRDVCRSCVRVDPVVVVVVVVVVVVCPVVDDDDDDDPVVVCCVPPPVVD

InterPro domains:
  IPR029063 S-adenosyl-L-methionine-dependent methyltransferase superfamily [SSF53335] (4-72)

Sequence (78 aa):
MMFEAAWNLLLVNRLAFSGIYRANPLGGMRGDPKILLSRWNPDDLCKRINTIHSMSDRFTVQNRDALEFIEDQFWYKG

Organism: Paenibacillus polymyxa (strain SC2) (NCBI:txid886882)